Protein AF-A0A7S1M5A4-F1 (afdb_monomer_lite)

Foldseek 3Di:
DPPFDKDDDQVQQWIAGPPPRHTPDGDDHDLWPQVVVQVVLVHDVSSVVVLVVVQVVCVVVVHDHDPPGGDFDDDDDDDPDEDPVQCVVQVVVVHNGDDVSDDD

Radius of gyration: 19.08 Å; chains: 1; bounding box: 45×32×55 Å

Sequence (104 aa):
EMGDVIDVFPYEGKATNHDSGAVLCEGWKVKTQVLFDEVRAGGRIPLIVGRGLTTKARTSLGLGPSDVFAQFETPGPKPKGFTLAQKMVGKACGKDGVQPGEYC

pLDDT: mean 94.61, std 4.68, range [76.56, 98.12]

InterPro domains:
  IPR015928 Aconitase/3-isopropylmalate dehydratase, swivel [G3DSA:3.20.19.10] (1-61)
  IPR015929 Aconitase B, swivel [PF06434] (1-82)
  IPR015932 Aconitase, domain 2 [G3DSA:3.40.1060.10] (82-104)

Organism: Alexandrium catenella (NCBI:txid2925)

Secondary structure (DSSP, 8-state):
-TT--EEEETTTTEEEETTT--EEEES---S-THHHHHHHTTSHHHHHHHHHHHHHHHHHTT----SSSPPPPPPSSPPS---HHHHHHHHHTTSS---TT---

Structure (mmCIF, N/CA/C/O backbone):
data_AF-A0A7S1M5A4-F1
#
_entry.id   AF-A0A7S1M5A4-F1
#
loop_
_atom_site.group_PDB
_atom_site.id
_atom_site.type_symbol
_atom_site.label_atom_id
_atom_site.label_alt_id
_atom_site.label_comp_id
_atom_site.label_asym_id
_atom_site.label_entity_id
_atom_site.label_seq_id
_atom_site.pdbx_PDB_ins_code
_atom_site.Cartn_x
_atom_site.Cartn_y
_atom_site.Cartn_z
_atom_site.occupancy
_atom_site.B_iso_or_equiv
_atom_site.auth_seq_id
_atom_site.auth_comp_id
_atom_site.auth_asym_id
_atom_site.auth_atom_id
_atom_site.pdbx_PDB_model_num
ATOM 1 N N . GLU A 1 1 ? -9.347 -5.635 26.202 1.00 82.94 1 GLU A N 1
ATOM 2 C CA . GLU A 1 1 ? -8.662 -6.689 26.974 1.00 82.94 1 GLU A CA 1
ATOM 3 C C . GLU A 1 1 ? -8.567 -7.979 26.166 1.00 82.94 1 GLU A C 1
ATOM 5 O O . GLU A 1 1 ? -9.128 -8.074 25.076 1.00 82.94 1 GLU A O 1
ATOM 10 N N . MET A 1 2 ? -7.795 -8.958 26.646 1.00 93.94 2 MET A N 1
ATOM 11 C CA . MET A 1 2 ? -7.745 -10.276 26.007 1.00 93.94 2 MET A CA 1
ATOM 12 C C . MET A 1 2 ? -9.145 -10.904 26.013 1.00 93.94 2 MET A C 1
ATOM 14 O O . MET A 1 2 ? -9.728 -11.087 27.077 1.00 93.94 2 MET A O 1
ATOM 18 N N . GLY A 1 3 ? -9.653 -11.254 24.830 1.00 94.38 3 GLY A N 1
ATOM 19 C CA . GLY A 1 3 ? -11.000 -11.806 24.650 1.00 94.38 3 GLY A CA 1
ATOM 20 C C . GLY A 1 3 ? -12.040 -10.814 24.122 1.00 94.38 3 GLY A C 1
ATOM 21 O O . GLY A 1 3 ? -13.142 -11.247 23.799 1.00 94.38 3 GLY A O 1
ATOM 22 N N . ASP A 1 4 ? -11.704 -9.528 23.978 1.00 95.06 4 ASP A N 1
ATOM 23 C CA . ASP A 1 4 ? -12.614 -8.550 23.371 1.00 95.06 4 ASP A CA 1
ATOM 24 C C . ASP A 1 4 ? -12.915 -8.895 21.907 1.00 95.06 4 ASP A C 1
ATOM 26 O O . ASP A 1 4 ? -12.013 -9.193 21.117 1.00 95.06 4 ASP A O 1
ATOM 30 N N . VAL A 1 5 ? -14.188 -8.763 21.531 1.00 97.62 5 VAL A N 1
ATOM 31 C CA . VAL A 1 5 ? -14.623 -8.787 20.133 1.00 97.62 5 VAL A CA 1
ATOM 32 C C . VAL A 1 5 ? -14.644 -7.352 19.610 1.00 97.62 5 VAL A C 1
ATOM 34 O O . VAL A 1 5 ? -15.266 -6.463 20.198 1.00 97.62 5 VAL A O 1
ATOM 37 N N . ILE A 1 6 ? -13.918 -7.114 18.519 1.00 97.75 6 ILE A N 1
ATOM 38 C CA . ILE A 1 6 ? -13.666 -5.778 17.974 1.00 97.75 6 ILE A CA 1
ATOM 39 C C . ILE A 1 6 ? -14.072 -5.759 16.504 1.00 97.75 6 ILE A C 1
ATOM 41 O O . ILE A 1 6 ? -13.594 -6.578 15.718 1.00 97.75 6 ILE A O 1
ATOM 45 N N . ASP A 1 7 ? -14.875 -4.768 16.130 1.00 98.06 7 ASP A N 1
ATOM 46 C CA . ASP A 1 7 ? -15.129 -4.444 14.732 1.00 98.06 7 ASP A CA 1
ATOM 47 C C . ASP A 1 7 ? -14.063 -3.468 14.244 1.00 98.06 7 ASP A C 1
ATOM 49 O O . ASP A 1 7 ? -13.825 -2.419 14.847 1.00 98.06 7 ASP A O 1
ATOM 53 N N . VAL A 1 8 ? -13.405 -3.813 13.140 1.00 97.69 8 VAL A N 1
ATOM 54 C CA . VAL A 1 8 ? -12.382 -2.976 12.508 1.00 97.69 8 VAL A CA 1
ATOM 55 C C . VAL A 1 8 ? -12.936 -2.470 11.185 1.00 97.69 8 VAL A C 1
ATOM 57 O O . VAL A 1 8 ? -13.380 -3.265 10.359 1.00 97.69 8 VAL A O 1
ATOM 60 N N . PHE A 1 9 ? -12.857 -1.157 10.966 1.00 97.31 9 PHE A N 1
ATOM 61 C CA . PHE A 1 9 ? -13.334 -0.465 9.768 1.00 97.31 9 PHE A CA 1
ATOM 62 C C . PHE A 1 9 ? -12.145 0.164 9.028 1.00 97.31 9 PHE A C 1
ATOM 64 O O . PHE A 1 9 ? -11.813 1.332 9.254 1.00 97.31 9 PHE A O 1
ATOM 71 N N . PRO A 1 10 ? -11.456 -0.583 8.140 1.00 96.38 10 PRO A N 1
ATOM 72 C CA . PRO A 1 10 ? -10.181 -0.135 7.595 1.00 96.38 10 PRO A CA 1
ATOM 73 C C . PRO A 1 10 ? -10.242 1.080 6.679 1.00 96.38 10 PRO A C 1
ATOM 75 O O . PRO A 1 10 ? -9.295 1.861 6.634 1.00 96.38 10 PRO A O 1
ATOM 78 N N . TYR A 1 11 ? -11.352 1.243 5.965 1.00 95.69 11 TYR A N 1
ATOM 79 C CA . TYR A 1 11 ? -11.580 2.397 5.097 1.00 95.69 11 TYR A CA 1
ATOM 80 C C . TYR A 1 11 ? -11.873 3.672 5.893 1.00 95.69 11 TYR A C 1
ATOM 82 O O . TYR A 1 11 ? -11.551 4.765 5.438 1.00 95.69 11 TYR A O 1
ATOM 90 N N . GLU A 1 12 ? -12.447 3.530 7.089 1.00 96.56 12 GLU A N 1
ATOM 91 C CA . GLU A 1 12 ? -12.778 4.645 7.982 1.00 96.56 12 GLU A CA 1
ATOM 92 C C . GLU A 1 12 ? -11.643 4.969 8.959 1.00 96.56 12 GLU A C 1
ATOM 94 O O . GLU A 1 12 ? -11.644 6.031 9.576 1.00 96.56 12 GLU A O 1
ATOM 99 N N . GLY A 1 13 ? -10.667 4.068 9.113 1.00 97.00 13 GLY A N 1
ATOM 100 C CA . GLY A 1 13 ? -9.602 4.240 10.093 1.00 97.00 13 GLY A CA 1
ATOM 101 C C . GLY A 1 13 ? -10.139 4.213 11.523 1.00 97.00 13 GLY A C 1
ATOM 102 O O . GLY A 1 13 ? -9.731 5.030 12.351 1.00 97.00 13 GLY A O 1
ATOM 103 N N . LYS A 1 14 ? -11.080 3.301 11.803 1.00 97.75 14 LYS A N 1
ATOM 104 C CA . LYS A 1 14 ? -11.812 3.204 13.073 1.00 97.75 14 LYS 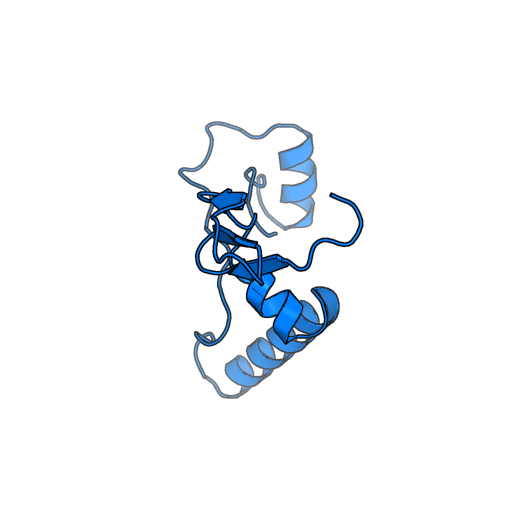A CA 1
ATOM 105 C C . LYS A 1 14 ? -11.918 1.759 13.563 1.00 97.75 14 LYS A C 1
ATOM 107 O O . LYS A 1 14 ? -11.959 0.831 12.757 1.00 97.75 14 LYS A O 1
ATOM 112 N N . ALA A 1 15 ? -11.969 1.571 14.878 1.00 97.81 15 ALA A N 1
ATOM 113 C CA . ALA A 1 15 ? -12.347 0.312 15.507 1.00 97.81 15 ALA A CA 1
ATOM 114 C C . ALA A 1 15 ? -13.302 0.546 16.688 1.00 97.81 15 ALA A C 1
ATOM 116 O O . ALA A 1 15 ? -13.141 1.506 17.451 1.00 97.81 15 ALA A O 1
ATOM 117 N N . THR A 1 16 ? -14.287 -0.336 16.849 1.00 98.12 16 THR A N 1
ATOM 118 C CA . THR A 1 16 ? -15.288 -0.276 17.924 1.00 98.12 16 THR A CA 1
ATOM 119 C C . THR A 1 16 ? -15.372 -1.598 18.668 1.00 98.12 16 THR A C 1
ATOM 121 O O . THR A 1 16 ? -15.110 -2.660 18.109 1.00 98.12 16 THR A O 1
ATOM 124 N N . ASN A 1 17 ? -15.759 -1.544 19.938 1.00 97.88 17 ASN A N 1
ATOM 125 C CA . ASN A 1 17 ? -16.167 -2.736 20.666 1.00 97.88 17 ASN A CA 1
ATOM 126 C C . ASN A 1 17 ? -17.481 -3.253 20.058 1.00 97.88 17 ASN A C 1
ATOM 128 O O . ASN A 1 17 ? -18.411 -2.467 19.873 1.00 97.88 17 ASN A O 1
ATOM 132 N N . HIS A 1 18 ? -17.537 -4.547 19.748 1.00 97.25 18 HIS A N 1
ATOM 133 C CA . HIS A 1 18 ? -18.656 -5.142 19.016 1.00 97.25 18 HIS A CA 1
ATOM 134 C C . HIS A 1 18 ? -19.981 -5.071 19.790 1.00 97.25 18 HIS A C 1
ATOM 136 O O . HIS A 1 18 ? -21.013 -4.705 19.234 1.00 97.25 18 HIS A O 1
ATOM 142 N N . ASP A 1 19 ? -19.945 -5.351 21.096 1.00 95.50 19 ASP A N 1
ATOM 143 C CA . ASP A 1 19 ? -21.156 -5.459 21.918 1.00 95.50 19 ASP A CA 1
ATOM 144 C C . ASP A 1 19 ? -21.716 -4.090 22.325 1.00 95.50 19 ASP A C 1
ATOM 146 O O . ASP A 1 19 ? -22.926 -3.870 22.343 1.00 95.50 19 ASP A O 1
ATOM 150 N N . SER A 1 20 ? -20.832 -3.158 22.684 1.00 96.44 20 SER A N 1
ATOM 151 C CA . SER A 1 20 ? -21.219 -1.837 23.202 1.00 96.44 20 SER A CA 1
ATOM 152 C C . SER A 1 20 ? -21.278 -0.746 22.134 1.00 96.44 20 SER A C 1
ATOM 154 O O . SER A 1 20 ? -21.823 0.328 22.389 1.00 96.44 20 SER A O 1
ATOM 156 N N . GLY A 1 21 ? -20.667 -0.967 20.967 1.00 95.94 21 GLY A N 1
ATOM 157 C CA . GLY A 1 21 ? -20.480 0.058 19.938 1.00 95.94 21 GLY A CA 1
ATOM 158 C C . GLY A 1 21 ? -19.516 1.183 20.338 1.00 95.94 21 GLY A C 1
ATOM 159 O O . GLY A 1 21 ? -19.368 2.158 19.598 1.00 95.94 21 GLY A O 1
ATOM 160 N N . ALA A 1 22 ? -18.852 1.081 21.496 1.00 97.12 22 ALA A N 1
ATOM 161 C CA . ALA A 1 22 ? -17.926 2.100 21.975 1.00 97.12 22 ALA A CA 1
ATOM 162 C C . ALA A 1 22 ? -16.711 2.221 21.042 1.00 97.12 22 ALA A C 1
ATOM 164 O O . ALA A 1 22 ? -16.114 1.215 20.652 1.00 97.12 22 ALA A O 1
ATOM 165 N N . VAL A 1 23 ? -16.324 3.453 20.695 1.00 97.62 23 VAL A N 1
ATOM 166 C CA . VAL A 1 23 ? -15.127 3.708 19.880 1.00 97.62 23 VAL A CA 1
ATOM 167 C C . VAL A 1 23 ? -13.882 3.409 20.706 1.00 97.62 23 VAL A C 1
ATOM 169 O O . VAL A 1 23 ? -13.665 4.019 21.749 1.00 97.62 23 VAL A O 1
ATOM 172 N N . LEU A 1 24 ? -13.069 2.470 20.223 1.00 96.44 24 LEU A N 1
ATOM 173 C CA . LEU A 1 24 ? -11.823 2.061 20.874 1.00 96.44 24 LEU A CA 1
ATOM 174 C C . LEU A 1 24 ? -10.630 2.831 20.312 1.00 96.44 24 LEU A C 1
ATOM 176 O O . LEU A 1 24 ? -9.741 3.243 21.054 1.00 96.44 24 LEU A O 1
ATOM 180 N N . CYS A 1 25 ? -10.610 3.029 18.993 1.00 96.25 25 CYS A N 1
ATOM 181 C CA . CYS A 1 25 ? -9.637 3.878 18.325 1.00 96.25 25 CYS A CA 1
ATOM 182 C C . CYS A 1 25 ? -10.207 4.438 17.019 1.00 96.25 25 CYS A C 1
ATOM 184 O O . CYS A 1 25 ? -11.031 3.808 16.355 1.00 96.25 25 CYS A O 1
ATOM 186 N N . GLU A 1 26 ? -9.745 5.621 16.633 1.00 97.06 26 GLU A N 1
ATOM 187 C CA . GLU A 1 26 ? -10.132 6.279 15.389 1.00 97.06 26 GLU A CA 1
ATOM 188 C C . GLU A 1 26 ? -9.008 7.183 14.870 1.00 97.06 26 GLU A C 1
ATOM 190 O O . GLU A 1 26 ? -8.045 7.474 15.583 1.00 97.06 26 GLU A O 1
ATOM 195 N N . GLY A 1 27 ? -9.108 7.603 13.608 1.00 95.62 27 GLY A N 1
ATOM 196 C CA . GLY A 1 27 ? -8.156 8.518 12.974 1.00 95.62 27 GLY A CA 1
ATOM 197 C C . GLY A 1 27 ? -6.848 7.868 12.513 1.00 95.62 27 GLY A C 1
ATOM 198 O O . GLY A 1 27 ? -5.928 8.576 12.092 1.00 95.62 27 GLY A O 1
ATOM 199 N N . TRP A 1 28 ? -6.745 6.536 12.559 1.00 96.06 28 TRP A N 1
ATOM 200 C CA . TRP A 1 28 ? -5.591 5.828 12.012 1.00 96.06 28 TRP A CA 1
ATOM 201 C C . TRP A 1 28 ? -5.675 5.730 10.487 1.00 96.06 28 TRP A C 1
ATOM 203 O O . TRP A 1 28 ? 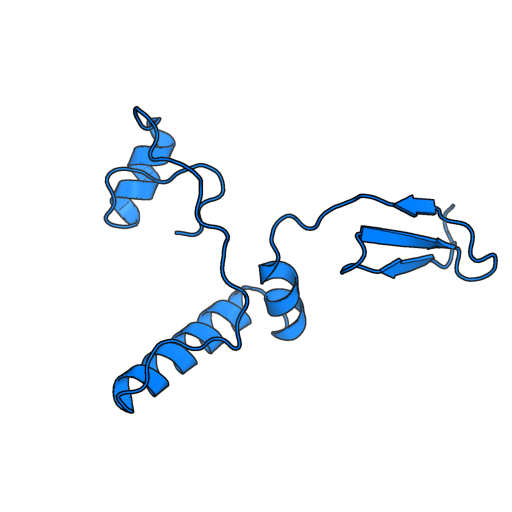-6.735 5.855 9.881 1.00 96.06 28 TRP A O 1
ATOM 213 N N . LYS A 1 29 ? -4.524 5.524 9.843 1.00 94.44 29 LYS A N 1
ATOM 214 C CA . LYS A 1 29 ? -4.429 5.420 8.384 1.00 94.44 29 LYS A CA 1
ATOM 215 C C . LYS A 1 29 ? -3.634 4.188 8.000 1.00 94.44 29 LYS A C 1
ATOM 217 O O . LYS A 1 29 ? -2.602 3.895 8.605 1.00 94.44 29 LYS A O 1
ATOM 222 N N . VAL A 1 30 ? -4.088 3.490 6.962 1.00 93.44 30 VAL A N 1
ATOM 223 C CA . VAL A 1 30 ? -3.262 2.474 6.309 1.00 93.44 30 VAL A CA 1
ATOM 224 C C . VAL A 1 30 ? -2.050 3.139 5.662 1.00 93.44 30 VAL A C 1
ATOM 226 O O . VAL A 1 30 ? -2.128 4.260 5.162 1.00 93.44 30 VAL A O 1
ATOM 229 N N . LYS A 1 31 ? -0.915 2.436 5.651 1.00 91.88 31 LYS A N 1
ATOM 230 C CA . LYS A 1 31 ? 0.339 2.960 5.087 1.00 91.88 31 LYS A CA 1
ATOM 231 C C . LYS A 1 31 ? 0.215 3.322 3.601 1.00 91.88 31 LYS A C 1
ATOM 233 O O . LYS A 1 31 ? 0.915 4.205 3.121 1.00 91.88 31 LYS A O 1
ATOM 238 N N . THR A 1 32 ? -0.629 2.600 2.871 1.00 92.88 32 THR A N 1
ATOM 239 C CA . THR A 1 32 ? -0.923 2.834 1.458 1.00 92.88 32 THR A CA 1
ATOM 240 C C . THR A 1 32 ? -2.304 2.279 1.128 1.00 92.88 32 THR A C 1
ATOM 242 O O . THR A 1 32 ? -2.688 1.234 1.651 1.00 92.88 32 THR A O 1
ATOM 245 N N . GLN A 1 33 ? -3.030 2.943 0.230 1.00 93.25 33 GLN A N 1
ATOM 246 C CA . GLN A 1 33 ? -4.328 2.469 -0.267 1.00 93.25 33 GLN A CA 1
ATOM 247 C C . GLN A 1 33 ? -4.209 1.158 -1.063 1.00 93.25 33 GLN A C 1
ATOM 249 O O . GLN A 1 33 ? -5.154 0.377 -1.125 1.00 93.25 33 GLN A O 1
ATOM 254 N N . VAL A 1 34 ? -3.021 0.862 -1.609 1.00 95.50 34 VAL A N 1
ATOM 255 C CA . VAL A 1 34 ? -2.747 -0.402 -2.313 1.00 95.50 34 VAL A CA 1
ATOM 256 C C . VAL A 1 34 ? -2.880 -1.615 -1.388 1.00 95.50 34 VAL A C 1
ATOM 258 O O . VAL A 1 34 ? -3.154 -2.711 -1.865 1.00 95.50 34 VAL A O 1
ATOM 261 N N . LEU A 1 35 ? -2.795 -1.430 -0.067 1.00 96.25 35 LEU A N 1
ATOM 262 C CA . LEU A 1 35 ? -2.979 -2.507 0.905 1.00 96.25 35 LEU A CA 1
ATOM 263 C C . LEU A 1 35 ? -4.347 -3.203 0.757 1.00 96.25 35 LEU A C 1
ATOM 265 O O . LEU A 1 35 ? -4.443 -4.413 0.943 1.00 96.25 35 LEU A O 1
ATOM 269 N N . PHE A 1 36 ? -5.395 -2.474 0.359 1.00 96.94 36 PHE A N 1
ATOM 270 C CA . PHE A 1 36 ? -6.717 -3.062 0.116 1.00 96.94 36 PHE A CA 1
ATOM 271 C C . PHE A 1 36 ? -6.731 -3.995 -1.098 1.00 96.94 36 PHE A C 1
ATOM 273 O O . PHE A 1 36 ? -7.321 -5.076 -1.046 1.00 96.94 36 PHE A O 1
ATOM 280 N N . ASP A 1 37 ? -6.021 -3.622 -2.163 1.00 97.25 37 ASP A N 1
ATOM 281 C CA . ASP A 1 37 ? -5.818 -4.492 -3.321 1.00 97.25 37 ASP A CA 1
ATOM 282 C C . ASP A 1 37 ? -4.994 -5.727 -2.960 1.00 97.25 37 ASP A C 1
ATOM 284 O O . ASP A 1 37 ? -5.281 -6.816 -3.455 1.00 97.25 37 ASP A O 1
ATOM 288 N N . GLU A 1 38 ? -3.983 -5.570 -2.103 1.00 97.50 38 GLU A N 1
ATOM 289 C CA . GLU A 1 38 ? -3.137 -6.678 -1.657 1.00 97.50 38 GLU A CA 1
ATOM 290 C C . GLU A 1 38 ? -3.966 -7.709 -0.889 1.00 97.50 38 GLU A C 1
ATOM 292 O O . GLU A 1 38 ? -3.886 -8.894 -1.199 1.00 97.50 38 GLU A O 1
ATOM 297 N N . VAL A 1 39 ? -4.812 -7.273 0.051 1.00 97.62 39 VAL A N 1
ATOM 298 C CA . VAL A 1 39 ? -5.717 -8.169 0.792 1.00 97.62 39 VAL A CA 1
ATOM 299 C C . VAL A 1 39 ? -6.702 -8.853 -0.157 1.00 97.62 39 VAL A C 1
ATOM 301 O O . VAL A 1 39 ? -6.830 -10.077 -0.123 1.00 97.62 39 VAL A O 1
ATOM 304 N N . ARG A 1 40 ? -7.346 -8.094 -1.056 1.00 97.31 40 ARG A N 1
ATOM 305 C CA . ARG A 1 40 ? -8.302 -8.633 -2.041 1.00 97.31 40 ARG A CA 1
ATOM 306 C C . ARG A 1 40 ? -7.670 -9.672 -2.970 1.00 97.31 40 ARG A C 1
ATOM 308 O O . ARG A 1 40 ? -8.333 -10.631 -3.349 1.00 97.31 40 ARG A O 1
ATOM 315 N N . ALA A 1 41 ? -6.404 -9.488 -3.334 1.00 97.25 41 ALA A N 1
ATOM 316 C CA . ALA A 1 41 ? -5.661 -10.413 -4.186 1.00 97.25 41 ALA A CA 1
ATOM 317 C C . ALA A 1 41 ? -5.104 -11.640 -3.436 1.00 97.25 41 ALA A C 1
ATOM 319 O O . ALA A 1 41 ? -4.476 -12.490 -4.065 1.00 97.25 41 ALA A O 1
ATOM 320 N N . GLY A 1 42 ? -5.286 -11.739 -2.113 1.00 97.50 42 GLY A N 1
ATOM 321 C CA . GLY A 1 42 ? -4.691 -12.805 -1.299 1.00 97.50 42 GLY A CA 1
ATOM 322 C C . GLY A 1 42 ? -3.194 -12.611 -1.022 1.00 97.50 42 GLY A C 1
ATOM 323 O O . GLY A 1 42 ? -2.483 -13.569 -0.729 1.00 97.50 42 GLY A O 1
ATOM 324 N N . GLY A 1 43 ? -2.698 -11.378 -1.133 1.00 97.44 43 GLY A N 1
ATOM 325 C CA . GLY A 1 43 ? -1.334 -10.973 -0.815 1.00 97.44 43 GLY A CA 1
ATOM 326 C C . GLY A 1 43 ? -0.702 -10.061 -1.869 1.00 97.44 43 GLY A C 1
ATOM 327 O O . GLY A 1 43 ? -1.115 -9.995 -3.030 1.00 97.44 43 GLY A O 1
ATOM 328 N N . ARG A 1 44 ? 0.389 -9.392 -1.476 1.00 97.31 44 ARG A N 1
ATOM 329 C CA . ARG A 1 44 ? 1.135 -8.477 -2.354 1.00 97.31 44 ARG A CA 1
ATOM 330 C C . ARG A 1 44 ? 1.770 -9.163 -3.564 1.00 97.31 44 ARG A C 1
ATOM 332 O O . ARG A 1 44 ? 1.741 -8.607 -4.657 1.00 97.31 44 ARG A O 1
ATOM 339 N N . ILE A 1 45 ? 2.342 -10.357 -3.395 1.00 97.81 45 ILE A N 1
ATOM 340 C CA . ILE A 1 45 ? 2.968 -11.099 -4.505 1.00 97.81 45 ILE A CA 1
ATOM 341 C C . ILE A 1 45 ? 1.922 -11.474 -5.575 1.00 97.81 45 ILE A C 1
ATOM 343 O O . ILE A 1 45 ? 2.131 -11.103 -6.734 1.00 97.81 45 ILE A O 1
ATOM 34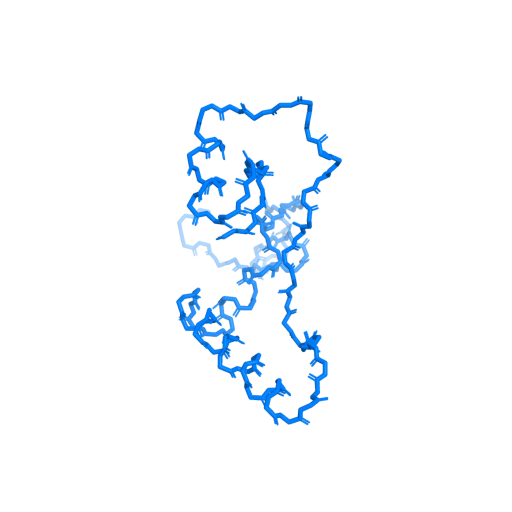7 N N . PRO A 1 46 ? 0.783 -12.114 -5.224 1.00 98.06 46 PRO A N 1
ATOM 348 C CA . PRO A 1 46 ? -0.312 -12.342 -6.169 1.00 98.06 46 PRO A CA 1
ATOM 349 C C . PRO A 1 46 ? -0.782 -11.070 -6.879 1.00 98.06 46 PRO A C 1
ATOM 351 O O . PRO A 1 46 ? -0.936 -11.081 -8.102 1.00 98.06 46 PRO A O 1
ATOM 354 N N . LEU A 1 47 ? -0.935 -9.957 -6.148 1.00 97.94 47 LEU A N 1
ATOM 355 C CA . LEU A 1 47 ? -1.323 -8.676 -6.738 1.00 97.94 47 LEU A CA 1
ATOM 356 C C . LEU A 1 47 ? -0.324 -8.203 -7.797 1.00 97.94 47 LEU A C 1
ATOM 358 O O . LEU A 1 47 ? -0.741 -7.820 -8.887 1.00 97.94 47 LEU A O 1
ATOM 362 N N . ILE A 1 48 ? 0.979 -8.214 -7.501 1.00 96.81 48 ILE A N 1
ATOM 363 C CA . ILE A 1 48 ? 2.013 -7.744 -8.438 1.00 96.81 48 ILE A CA 1
ATOM 364 C C . ILE A 1 48 ? 1.992 -8.580 -9.722 1.00 96.81 48 ILE A C 1
ATOM 366 O O . ILE A 1 48 ? 2.015 -8.019 -10.820 1.00 96.81 48 ILE A O 1
ATOM 370 N N . VAL A 1 49 ? 1.900 -9.908 -9.595 1.00 9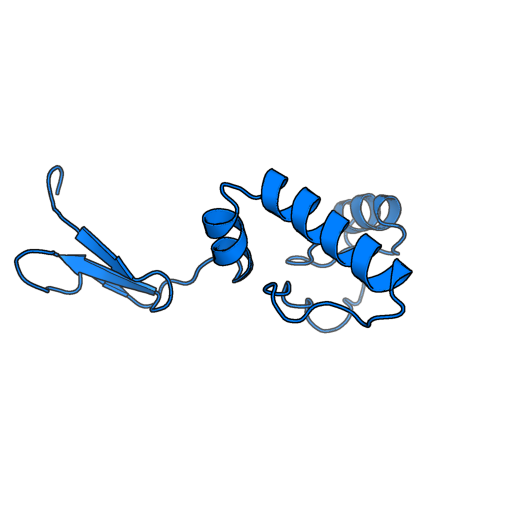7.81 49 VAL A N 1
ATOM 371 C CA . VAL A 1 49 ? 1.850 -10.821 -10.746 1.00 97.81 49 VAL A CA 1
ATOM 372 C C . VAL A 1 49 ? 0.572 -10.602 -11.559 1.00 97.81 49 VAL A C 1
ATOM 374 O O . VAL A 1 49 ? 0.648 -10.397 -12.771 1.00 97.81 49 VAL A O 1
ATOM 377 N N . GLY A 1 50 ? -0.591 -10.581 -10.904 1.00 97.44 50 GLY A N 1
ATOM 378 C CA . GLY A 1 50 ? -1.887 -10.397 -11.560 1.00 97.44 50 GLY A CA 1
ATOM 379 C C . GLY A 1 50 ? -2.021 -9.028 -12.230 1.00 97.44 50 GLY A C 1
ATOM 380 O O . GLY A 1 50 ? -2.422 -8.936 -13.389 1.00 97.44 50 GLY A O 1
ATOM 381 N N . ARG A 1 51 ? -1.601 -7.957 -11.548 1.00 97.19 51 ARG A N 1
ATOM 382 C CA . ARG A 1 51 ? -1.569 -6.596 -12.101 1.00 97.19 51 ARG A CA 1
ATOM 383 C C . ARG A 1 51 ? -0.630 -6.518 -13.306 1.00 97.19 51 ARG A C 1
ATOM 385 O O . ARG A 1 51 ? -1.006 -5.949 -14.328 1.00 97.19 51 ARG A O 1
ATOM 392 N N . GLY A 1 52 ? 0.554 -7.129 -13.222 1.00 96.88 52 GLY A N 1
ATOM 393 C CA . GLY A 1 52 ? 1.505 -7.206 -14.332 1.00 96.88 52 GLY A CA 1
ATOM 394 C C . GLY A 1 52 ? 0.954 -7.957 -15.548 1.00 96.88 52 GLY A C 1
ATOM 395 O O . GLY A 1 52 ? 1.122 -7.496 -16.679 1.00 96.88 52 GLY A O 1
ATOM 396 N N . LEU A 1 53 ? 0.256 -9.076 -15.329 1.00 97.88 53 LEU A N 1
ATOM 397 C CA . LEU A 1 53 ? -0.423 -9.830 -16.385 1.00 97.88 53 LEU A CA 1
ATOM 398 C C . LEU A 1 53 ? -1.504 -8.984 -17.071 1.00 97.88 53 LEU A C 1
ATOM 400 O O . LEU A 1 53 ? -1.516 -8.892 -18.299 1.00 97.88 53 LEU A O 1
ATOM 404 N N . THR A 1 54 ? -2.353 -8.309 -16.292 1.00 97.88 54 THR A N 1
ATOM 405 C CA . THR A 1 54 ? -3.396 -7.416 -16.819 1.00 97.88 54 THR A CA 1
ATOM 406 C C . THR A 1 54 ? -2.804 -6.282 -17.649 1.00 97.88 54 THR A C 1
ATOM 408 O O . THR A 1 54 ? -3.301 -6.003 -18.739 1.00 97.88 54 THR A O 1
ATOM 411 N N . THR A 1 55 ? -1.719 -5.653 -17.186 1.00 97.31 55 THR A N 1
ATOM 412 C CA . THR A 1 55 ? -1.028 -4.606 -17.952 1.00 97.31 55 THR A CA 1
ATOM 413 C C . THR A 1 55 ? -0.545 -5.134 -19.301 1.00 97.31 55 THR A C 1
ATOM 415 O O . THR A 1 55 ? -0.829 -4.518 -20.324 1.00 97.31 55 THR A O 1
ATOM 418 N N . LYS A 1 56 ? 0.122 -6.297 -19.334 1.00 97.81 56 LYS A N 1
ATOM 419 C CA . LYS A 1 56 ? 0.594 -6.901 -20.593 1.00 97.81 56 LYS A CA 1
ATOM 420 C C . LYS A 1 56 ? -0.559 -7.212 -21.549 1.00 97.81 56 LYS A C 1
ATOM 422 O O . LYS A 1 56 ? -0.474 -6.860 -22.721 1.00 97.81 56 LYS A O 1
ATOM 427 N N . ALA A 1 57 ? -1.639 -7.811 -21.046 1.00 98.12 57 ALA A N 1
ATOM 428 C CA . ALA A 1 57 ? -2.814 -8.139 -21.850 1.00 98.12 57 ALA A CA 1
ATOM 429 C C . ALA A 1 57 ? -3.447 -6.887 -22.477 1.00 98.12 57 ALA A C 1
ATOM 431 O O . ALA A 1 57 ? -3.733 -6.869 -23.671 1.00 98.12 57 ALA A O 1
ATOM 432 N N . ARG A 1 58 ? -3.611 -5.812 -21.696 1.00 97.94 58 ARG A N 1
ATOM 433 C CA . ARG A 1 58 ? -4.174 -4.545 -22.185 1.00 97.94 58 ARG A CA 1
ATOM 434 C C . ARG A 1 58 ? -3.297 -3.902 -23.253 1.00 97.94 58 ARG A C 1
ATOM 436 O O . ARG A 1 58 ? -3.825 -3.517 -24.291 1.00 97.94 58 ARG A O 1
ATOM 443 N N . THR A 1 59 ? -1.980 -3.873 -23.050 1.00 97.50 59 THR A N 1
ATOM 444 C CA . THR A 1 59 ? -1.035 -3.378 -24.060 1.00 97.50 59 THR A CA 1
ATOM 445 C C . THR A 1 59 ? -1.147 -4.161 -25.370 1.00 97.50 59 THR A C 1
ATOM 447 O O . THR A 1 59 ? -1.213 -3.552 -26.433 1.00 97.50 59 THR A O 1
ATOM 450 N N . SER A 1 60 ? -1.227 -5.496 -25.317 1.00 97.56 60 SER A N 1
ATOM 451 C CA . SER A 1 60 ? -1.407 -6.333 -26.515 1.00 97.56 60 SER A CA 1
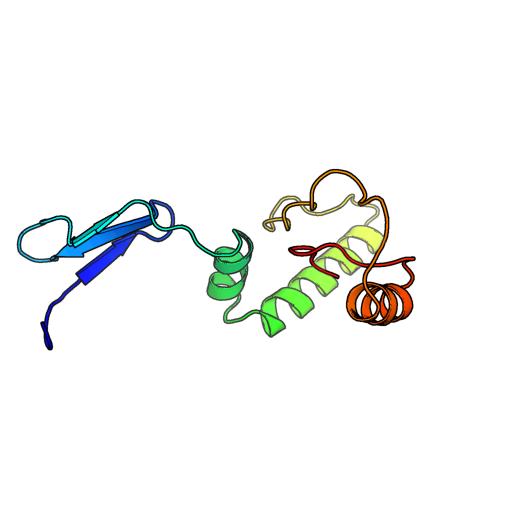ATOM 452 C C . SER A 1 60 ? -2.735 -6.086 -27.236 1.00 97.56 60 SER A C 1
ATOM 454 O O . SER A 1 60 ? -2.806 -6.259 -28.448 1.00 97.56 60 SER A O 1
ATOM 456 N N . LEU A 1 61 ? -3.769 -5.662 -26.508 1.00 97.69 61 LEU A N 1
ATOM 457 C CA . LEU A 1 61 ? -5.072 -5.283 -27.058 1.00 97.69 61 LEU A CA 1
ATOM 458 C C . LEU A 1 61 ? -5.139 -3.813 -27.511 1.00 97.69 61 LEU A C 1
ATOM 460 O O . LEU A 1 61 ? -6.205 -3.353 -27.911 1.00 97.69 61 LEU A O 1
ATOM 464 N N . GLY A 1 62 ? -4.040 -3.055 -27.422 1.00 97.38 62 GLY A N 1
ATOM 465 C CA . GLY A 1 62 ? -4.025 -1.623 -27.738 1.00 97.38 62 GLY A CA 1
ATOM 466 C C . GLY A 1 62 ? -4.836 -0.764 -26.759 1.00 97.38 62 GLY A C 1
ATOM 467 O O . GLY A 1 62 ? -5.210 0.359 -27.088 1.00 97.38 62 GLY A O 1
ATOM 468 N N . LEU A 1 63 ? -5.126 -1.281 -25.562 1.00 97.12 63 LEU A N 1
ATOM 469 C CA . LEU A 1 63 ? -5.851 -0.569 -24.513 1.00 97.12 63 LEU A CA 1
ATOM 470 C C . LEU A 1 63 ? -4.885 0.220 -23.623 1.00 97.12 63 LEU A C 1
ATOM 472 O O . LEU A 1 63 ? -3.759 -0.205 -23.362 1.00 97.12 63 LEU A O 1
ATOM 476 N N . GLY A 1 64 ? -5.356 1.351 -23.092 1.00 95.00 64 GLY A N 1
ATOM 477 C CA . GLY A 1 64 ? -4.613 2.133 -22.101 1.00 95.00 64 GLY A CA 1
ATOM 478 C C . GLY A 1 64 ? -4.466 1.421 -20.744 1.00 95.00 64 GLY A C 1
ATOM 479 O O . GLY A 1 64 ? -5.011 0.330 -20.550 1.00 95.00 64 GLY A O 1
ATOM 480 N N . PRO A 1 65 ? -3.774 2.032 -19.764 1.00 93.19 65 PRO A N 1
ATOM 481 C CA . PRO A 1 65 ? -3.649 1.498 -18.404 1.00 93.19 65 PRO A CA 1
ATOM 482 C C . PRO A 1 65 ? -5.004 1.179 -17.750 1.00 93.19 65 PRO A C 1
ATOM 484 O O . PRO A 1 65 ? -6.033 1.731 -18.131 1.00 93.19 65 PRO A O 1
ATOM 487 N N . SER A 1 66 ? -5.011 0.253 -16.788 1.00 94.56 66 SER A N 1
ATOM 488 C CA . SER A 1 66 ? -6.213 -0.080 -16.009 1.00 94.56 66 SER A CA 1
ATOM 489 C C . SER A 1 66 ? -6.414 0.920 -14.867 1.00 94.56 66 SER A C 1
ATOM 491 O O . SER A 1 66 ? -5.447 1.272 -14.191 1.00 94.56 66 SER A O 1
ATOM 493 N N . ASP A 1 67 ? -7.659 1.310 -14.622 1.00 94.19 67 ASP A N 1
ATOM 494 C CA . ASP A 1 67 ? -8.128 2.134 -13.499 1.00 94.19 67 ASP A CA 1
ATOM 495 C C . ASP A 1 67 ? -8.698 1.301 -12.331 1.00 94.19 67 ASP A C 1
ATOM 497 O O . ASP A 1 67 ? -8.975 1.832 -11.262 1.00 94.19 67 ASP A O 1
ATOM 501 N N . VAL A 1 68 ? -8.821 -0.021 -12.503 1.00 95.00 68 VAL A N 1
ATOM 502 C CA . VAL A 1 68 ? -9.401 -0.949 -11.508 1.00 95.00 68 VAL A CA 1
ATOM 503 C C . VAL A 1 68 ? -8.529 -1.119 -10.255 1.00 95.00 68 VAL A C 1
ATOM 505 O O . VAL A 1 68 ? -9.020 -1.511 -9.193 1.00 95.00 68 VAL A O 1
ATOM 508 N N . PHE A 1 69 ? -7.224 -0.879 -10.382 1.00 95.12 69 PHE A N 1
ATOM 509 C CA . PHE A 1 69 ? -6.262 -1.063 -9.302 1.00 95.12 69 PHE A CA 1
ATOM 510 C C . PHE A 1 69 ? -5.930 0.266 -8.632 1.00 95.12 69 PHE A C 1
ATOM 512 O O . PHE A 1 69 ? -5.639 1.251 -9.313 1.00 95.12 69 PHE A O 1
ATOM 519 N N . ALA A 1 70 ? -5.856 0.259 -7.302 1.00 93.69 70 ALA A N 1
ATOM 520 C CA . ALA A 1 70 ? -5.345 1.386 -6.543 1.00 93.69 70 ALA A CA 1
ATOM 521 C C . ALA A 1 70 ? -3.898 1.693 -6.964 1.00 93.69 70 ALA A C 1
ATOM 523 O O . ALA A 1 70 ? -3.055 0.793 -7.117 1.00 93.69 70 ALA A O 1
ATOM 524 N N . GLN A 1 71 ? -3.613 2.981 -7.142 1.00 89.31 71 GLN A N 1
ATOM 525 C CA . GLN A 1 71 ? -2.289 3.479 -7.492 1.00 89.31 71 GLN A CA 1
ATOM 526 C C . GLN A 1 71 ? -1.526 3.902 -6.238 1.00 89.31 71 GLN A C 1
ATOM 528 O O . GLN A 1 71 ? -2.112 4.317 -5.239 1.00 89.31 71 GLN A O 1
ATOM 533 N N . PHE A 1 72 ? -0.201 3.782 -6.295 1.00 87.50 72 PHE A N 1
ATOM 534 C CA . PHE A 1 72 ? 0.650 4.352 -5.261 1.00 87.50 72 PHE A CA 1
ATOM 535 C C . PHE A 1 72 ? 0.642 5.870 -5.383 1.00 87.50 72 PHE A C 1
ATOM 537 O O . PHE A 1 72 ? 0.706 6.413 -6.487 1.00 87.50 72 PHE A O 1
ATOM 544 N N . GLU A 1 73 ? 0.593 6.547 -4.241 1.00 82.31 73 GLU A N 1
ATOM 545 C CA . GLU A 1 73 ? 0.769 7.991 -4.206 1.00 82.31 73 GLU A CA 1
ATOM 546 C C . GLU A 1 73 ? 2.152 8.334 -4.753 1.00 82.31 73 GLU A C 1
ATOM 548 O O . GLU A 1 73 ? 3.164 7.738 -4.372 1.00 82.31 73 GLU A O 1
ATOM 553 N N . THR A 1 74 ? 2.190 9.279 -5.690 1.00 76.56 74 THR A N 1
ATOM 554 C CA . THR A 1 74 ? 3.468 9.790 -6.172 1.00 76.56 74 THR A CA 1
ATOM 555 C C . THR A 1 74 ? 4.047 10.667 -5.065 1.00 76.56 74 THR A C 1
ATOM 557 O O . THR A 1 74 ? 3.348 11.569 -4.593 1.00 76.56 74 THR A O 1
ATOM 560 N N . PRO A 1 75 ? 5.295 10.423 -4.632 1.00 79.44 75 PRO A N 1
ATOM 561 C CA . PRO A 1 75 ? 5.968 11.308 -3.695 1.00 79.44 75 PRO A CA 1
ATOM 562 C C . PRO A 1 75 ? 5.963 12.742 -4.228 1.00 79.44 75 PRO A C 1
ATOM 564 O O . PRO A 1 75 ? 5.895 12.959 -5.438 1.00 79.44 75 PRO A O 1
ATOM 567 N N . GLY A 1 76 ? 6.039 13.711 -3.319 1.00 78.69 76 GLY A N 1
ATOM 568 C CA . GLY A 1 76 ? 5.984 15.133 -3.645 1.00 78.69 76 GLY A CA 1
ATOM 569 C C . GLY A 1 76 ? 7.116 15.643 -4.564 1.00 78.69 76 GLY A C 1
ATOM 570 O O . GLY A 1 76 ? 7.780 14.886 -5.279 1.00 78.69 76 GLY A O 1
ATOM 571 N N . PRO A 1 77 ? 7.351 16.968 -4.575 1.00 81.88 77 PRO A N 1
ATOM 572 C CA . PRO A 1 77 ? 8.320 17.597 -5.469 1.00 81.88 77 PRO A CA 1
ATOM 573 C C . PRO A 1 77 ? 9.692 16.923 -5.418 1.00 81.88 77 PRO A C 1
ATOM 575 O O . PRO A 1 77 ? 10.156 16.530 -4.347 1.00 81.88 77 PRO A O 1
ATOM 578 N N . LYS A 1 78 ? 10.361 16.834 -6.577 1.00 80.25 78 LYS A N 1
ATOM 579 C CA . LYS A 1 78 ? 11.703 16.246 -6.680 1.00 80.25 78 LYS A CA 1
ATOM 580 C C . LYS A 1 78 ? 12.628 16.851 -5.608 1.00 80.25 78 LYS A C 1
ATOM 582 O O . LYS A 1 78 ? 12.726 18.080 -5.522 1.00 80.25 78 LYS A O 1
ATOM 587 N N . PRO A 1 79 ? 13.320 16.023 -4.808 1.00 84.94 79 PRO A N 1
ATOM 588 C CA . PRO A 1 79 ? 14.192 16.524 -3.763 1.00 84.94 79 PRO A CA 1
ATOM 589 C C . PRO A 1 79 ? 15.419 17.195 -4.381 1.00 84.94 79 PRO A C 1
ATOM 591 O O . PRO A 1 79 ? 15.844 16.867 -5.488 1.00 84.94 79 PRO A O 1
ATOM 594 N N . LYS A 1 80 ? 16.040 18.110 -3.630 1.00 89.19 80 LYS A N 1
ATOM 595 C CA . LYS A 1 80 ? 17.275 18.797 -4.054 1.00 89.19 80 LYS A CA 1
ATOM 596 C C . LYS A 1 80 ? 18.466 17.844 -4.234 1.00 89.19 80 LYS A C 1
ATOM 598 O O . LYS A 1 80 ? 19.453 18.207 -4.864 1.00 89.19 80 LYS A O 1
ATOM 603 N N . GLY A 1 81 ? 18.386 16.640 -3.675 1.00 92.75 81 GLY A N 1
ATOM 604 C CA . GLY A 1 81 ? 19.386 15.594 -3.812 1.00 92.75 81 GLY A CA 1
ATOM 605 C C . GLY A 1 81 ? 18.909 14.291 -3.183 1.00 92.75 81 GLY A C 1
ATOM 606 O O . GLY A 1 81 ? 17.902 14.262 -2.478 1.00 92.75 81 GLY A O 1
ATOM 607 N N . PHE A 1 82 ? 19.654 13.219 -3.436 1.00 96.25 82 PHE A N 1
ATOM 608 C CA . PHE A 1 82 ? 19.373 11.886 -2.913 1.00 96.25 82 PHE A CA 1
ATOM 609 C C . PHE A 1 82 ? 20.474 11.434 -1.953 1.00 96.25 82 PHE A C 1
ATOM 611 O O . PHE A 1 82 ? 21.661 11.690 -2.185 1.00 96.25 82 PHE A O 1
ATOM 618 N N . THR A 1 83 ? 20.091 10.722 -0.895 1.00 96.94 83 THR A N 1
ATOM 619 C CA . THR A 1 83 ? 21.032 10.010 -0.022 1.00 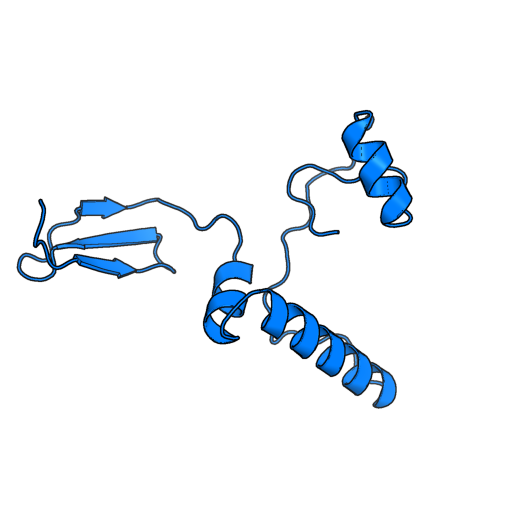96.94 83 THR A CA 1
ATOM 620 C C . THR A 1 83 ? 21.695 8.855 -0.775 1.00 96.94 83 THR A C 1
ATOM 622 O O . THR A 1 83 ? 21.235 8.442 -1.842 1.00 96.94 83 THR A O 1
ATOM 625 N N . LEU A 1 84 ? 22.775 8.293 -0.224 1.00 97.75 84 LEU A N 1
ATOM 626 C CA . LEU A 1 84 ? 23.455 7.158 -0.853 1.00 97.75 84 LEU A CA 1
ATOM 627 C C . LEU A 1 84 ? 22.507 5.963 -1.065 1.00 97.75 84 LEU A C 1
ATOM 629 O O . LEU A 1 84 ? 22.480 5.401 -2.155 1.00 97.75 84 LEU A O 1
ATOM 633 N N . ALA A 1 85 ? 21.675 5.637 -0.071 1.00 97.50 85 ALA A N 1
ATOM 634 C CA . ALA A 1 85 ? 20.693 4.557 -0.178 1.00 97.50 85 ALA A CA 1
ATOM 635 C C . ALA A 1 85 ? 19.654 4.819 -1.283 1.00 97.50 85 ALA A C 1
ATOM 637 O O . ALA A 1 85 ? 19.362 3.937 -2.088 1.00 97.50 85 ALA A O 1
ATOM 638 N N . GLN A 1 86 ? 19.146 6.050 -1.375 1.00 96.88 86 GLN A N 1
ATOM 639 C CA . GLN A 1 86 ? 18.193 6.438 -2.419 1.00 96.88 86 GLN A CA 1
ATOM 640 C C . GLN A 1 86 ? 18.806 6.345 -3.819 1.00 96.88 86 GLN A C 1
ATOM 642 O O . GLN A 1 86 ? 18.128 5.907 -4.746 1.00 96.88 86 GLN A O 1
ATOM 647 N N . LYS A 1 87 ? 20.088 6.702 -3.974 1.00 97.44 87 LYS A N 1
ATOM 648 C CA . LYS A 1 87 ? 20.833 6.538 -5.234 1.00 97.44 87 LYS A CA 1
ATOM 649 C C . LYS A 1 87 ? 21.053 5.070 -5.583 1.00 97.44 87 LYS A C 1
ATOM 651 O O . LYS A 1 87 ? 20.935 4.706 -6.747 1.00 97.44 87 LYS A O 1
ATOM 656 N N . MET A 1 88 ? 21.367 4.228 -4.595 1.00 97.81 88 MET A N 1
ATOM 657 C CA . MET A 1 88 ? 21.559 2.788 -4.804 1.00 97.81 88 MET A CA 1
ATOM 658 C C . MET A 1 88 ? 20.286 2.132 -5.347 1.00 97.81 88 MET A C 1
ATOM 660 O O . MET A 1 88 ? 20.343 1.469 -6.380 1.00 97.81 88 MET A O 1
ATOM 664 N N . VAL A 1 89 ? 19.139 2.367 -4.701 1.00 97.44 89 VAL A N 1
ATOM 665 C CA . VAL A 1 89 ? 17.846 1.830 -5.158 1.00 97.44 89 VAL A CA 1
ATOM 666 C C . VAL A 1 89 ? 17.425 2.473 -6.480 1.00 97.44 89 VAL A C 1
ATOM 668 O O . VAL A 1 89 ? 17.051 1.763 -7.408 1.00 97.44 89 VAL A O 1
ATOM 671 N N . GLY A 1 90 ? 17.576 3.794 -6.620 1.00 96.19 90 GLY A N 1
ATOM 672 C CA . GLY A 1 90 ? 17.296 4.499 -7.873 1.00 96.19 90 GLY A CA 1
ATOM 673 C C . GLY A 1 90 ? 18.044 3.903 -9.055 1.00 96.19 90 GLY A C 1
ATOM 674 O O . GLY A 1 90 ? 17.416 3.557 -10.052 1.00 96.19 90 GLY A O 1
ATOM 675 N N . LYS A 1 91 ? 19.353 3.678 -8.913 1.00 97.06 91 LYS A N 1
ATOM 676 C CA . LYS A 1 91 ? 20.173 3.068 -9.961 1.00 97.06 91 LYS A CA 1
ATOM 677 C C . LYS A 1 91 ? 19.652 1.686 -10.369 1.00 97.06 91 LYS A C 1
ATOM 679 O O . LYS A 1 91 ? 19.637 1.387 -11.559 1.00 97.06 91 LYS A O 1
ATOM 684 N N . ALA A 1 92 ? 19.202 0.867 -9.417 1.00 97.25 92 ALA A N 1
ATOM 685 C CA . ALA A 1 92 ? 18.610 -0.443 -9.704 1.00 97.25 92 ALA A CA 1
ATOM 686 C C . ALA A 1 92 ? 17.258 -0.342 -10.439 1.00 97.25 92 ALA A C 1
ATOM 688 O O . ALA A 1 92 ? 16.954 -1.183 -11.279 1.00 97.25 92 ALA A O 1
ATOM 689 N N . CYS A 1 93 ? 16.488 0.715 -10.176 1.00 95.56 93 CYS A N 1
ATOM 690 C CA . CYS A 1 93 ? 15.218 1.013 -10.842 1.00 95.56 93 CYS A CA 1
ATOM 691 C C . CYS A 1 93 ? 15.367 1.894 -12.103 1.00 95.56 93 CYS A C 1
ATOM 693 O O . CYS A 1 93 ? 14.363 2.377 -12.625 1.00 95.56 93 CYS A O 1
ATOM 695 N N . GLY A 1 94 ? 16.591 2.155 -12.586 1.00 95.06 94 GLY A N 1
ATOM 696 C CA . GLY A 1 94 ? 16.840 2.997 -13.768 1.00 95.06 94 GLY A CA 1
ATOM 697 C C . GLY A 1 94 ? 16.564 4.498 -13.569 1.00 95.06 94 GLY A C 1
ATOM 698 O O . GLY A 1 94 ? 16.233 5.194 -14.525 1.00 95.06 94 GLY A O 1
ATOM 699 N N . LYS A 1 95 ? 16.673 4.997 -12.332 1.00 92.88 95 LYS A N 1
ATOM 700 C CA . LYS A 1 95 ? 16.432 6.391 -11.917 1.00 92.88 95 LYS A CA 1
ATOM 701 C C . LYS A 1 95 ? 17.680 6.997 -11.257 1.00 92.88 95 LYS A C 1
ATOM 703 O O . LYS A 1 95 ? 18.524 6.278 -10.729 1.00 92.88 95 LYS A O 1
ATOM 708 N N . ASP A 1 96 ? 17.754 8.327 -11.184 1.00 92.62 96 ASP A N 1
ATOM 709 C CA . ASP A 1 96 ? 18.824 9.030 -10.441 1.00 92.62 96 ASP A CA 1
ATOM 710 C C . ASP A 1 96 ? 18.754 8.792 -8.917 1.00 92.62 96 ASP A C 1
ATOM 712 O O . ASP A 1 96 ? 19.750 8.897 -8.197 1.00 92.62 96 ASP A O 1
ATOM 716 N N . GLY A 1 97 ? 17.556 8.480 -8.421 1.00 93.38 97 GLY A N 1
ATOM 717 C CA . GLY A 1 97 ? 17.250 8.200 -7.026 1.00 93.38 97 GLY A CA 1
ATOM 718 C C . GLY A 1 97 ? 15.759 7.926 -6.838 1.00 93.38 97 GLY A C 1
ATOM 719 O O . GLY A 1 97 ? 14.953 8.265 -7.705 1.00 93.38 97 GLY A O 1
ATOM 720 N N . VAL A 1 98 ? 15.401 7.309 -5.713 1.00 94.00 98 VAL A N 1
ATOM 721 C CA . VAL A 1 98 ? 14.002 7.111 -5.289 1.00 94.00 98 VAL A CA 1
ATOM 722 C C . VAL A 1 98 ? 13.674 7.992 -4.090 1.00 94.00 98 VAL A C 1
ATOM 724 O O . VAL A 1 98 ? 14.520 8.207 -3.216 1.00 94.00 98 VAL A O 1
ATOM 727 N N . GLN A 1 99 ? 12.452 8.516 -4.035 1.00 93.25 99 GLN A N 1
ATOM 728 C CA . GLN A 1 99 ? 11.990 9.303 -2.892 1.00 93.25 99 GLN A CA 1
ATOM 729 C C . GLN A 1 99 ? 11.439 8.407 -1.767 1.00 93.25 99 GLN A C 1
ATOM 731 O O . GLN A 1 99 ? 10.948 7.306 -2.024 1.00 93.25 99 GLN A O 1
ATOM 736 N N . PRO A 1 100 ? 11.469 8.857 -0.498 1.00 90.88 100 PRO A N 1
ATOM 737 C CA . PRO A 1 100 ? 10.754 8.174 0.575 1.00 90.88 100 PRO A CA 1
ATOM 738 C C . PRO A 1 100 ? 9.256 8.076 0.254 1.00 90.88 100 PRO A C 1
ATOM 740 O O . PRO A 1 100 ? 8.641 9.065 -0.133 1.00 90.88 100 PRO A O 1
ATOM 743 N N . GLY A 1 101 ? 8.681 6.884 0.421 1.00 88.25 101 GLY A N 1
ATOM 744 C CA . GLY A 1 101 ? 7.276 6.610 0.092 1.00 88.25 101 GLY A CA 1
ATOM 745 C C . GLY A 1 101 ? 7.029 6.195 -1.363 1.00 88.25 101 GLY A C 1
ATOM 746 O O . GLY A 1 101 ? 5.931 5.744 -1.672 1.00 88.25 101 GLY A O 1
ATOM 747 N N . GLU A 1 102 ? 8.035 6.275 -2.240 1.00 91.38 102 GLU A N 1
ATOM 748 C CA . GLU A 1 102 ? 7.911 5.846 -3.634 1.00 91.38 102 GLU A CA 1
ATOM 749 C C . GLU A 1 102 ? 7.825 4.321 -3.754 1.00 91.38 102 GLU A C 1
ATOM 751 O O . GLU A 1 102 ? 8.635 3.590 -3.178 1.00 91.38 102 GLU A O 1
ATOM 756 N N . TYR A 1 103 ? 6.880 3.838 -4.560 1.00 91.00 103 TYR A N 1
ATOM 757 C CA . TYR A 1 103 ? 6.894 2.462 -5.044 1.00 91.00 103 TYR A CA 1
ATOM 758 C C . TYR A 1 103 ? 7.765 2.374 -6.302 1.00 91.00 103 TYR A C 1
ATOM 760 O O . TYR A 1 103 ? 7.539 3.113 -7.264 1.00 91.00 103 TYR A O 1
ATOM 768 N N . CYS A 1 104 ? 8.767 1.495 -6.293 1.00 88.19 104 CYS A N 1
ATOM 769 C CA . CYS A 1 104 ? 9.779 1.381 -7.342 1.00 88.19 104 CYS A CA 1
ATOM 770 C C . CYS A 1 104 ? 10.131 -0.071 -7.661 1.00 88.19 104 CYS A C 1
ATOM 772 O O . CYS A 1 104 ? 9.831 -0.955 -6.823 1.00 88.19 104 CYS A O 1
#